Protein AF-A0A345ZT46-F1 (afdb_monomer_lite)

Foldseek 3Di:
DQDQWPWDWDPVADDDDPGQWTKIWTDDDPKIWIWIFGQCQKIFIDIPNRTDDIDDDGNGRVVSVVVSSVVVSVVVVVPD

Secondary structure (DSSP, 8-state):
-PPPP--EE-TTS--STT---EEEEEEETTEEEEEEE-TTS-EEEEETTEEEEEE-S-SSHHHHHHHHHHHHHHHHHT--

Organism: NCBI:txid331696

Sequence (80 aa):
MTKKLDWTPDTSLPTGKGATVQRFTATDGKNKLEIDTAPWGEGDLTINGAKRAHVENEKTAQRAFRDLDALAERFEQEGE

pLDDT: mean 85.44, std 13.44, range [41.09, 96.19]

Radius of gyration: 12.26 Å; chains: 1; bounding box: 32×33×30 Å

Structure (mmCIF, N/CA/C/O backbone):
data_AF-A0A345ZT46-F1
#
_entry.id   AF-A0A345ZT46-F1
#
loop_
_atom_site.group_PDB
_atom_site.id
_atom_site.type_symbol
_atom_site.label_atom_id
_atom_site.label_alt_id
_atom_site.label_comp_id
_atom_site.label_asym_id
_atom_site.label_entity_id
_atom_site.label_seq_id
_atom_site.pdbx_PDB_ins_code
_atom_site.Cartn_x
_atom_site.Cartn_y
_atom_site.Cartn_z
_atom_site.occupancy
_atom_site.B_iso_or_equiv
_atom_site.auth_seq_id
_atom_site.auth_comp_id
_atom_site.auth_asym_id
_atom_site.auth_atom_id
_atom_site.pdbx_PDB_model_num
ATOM 1 N N . MET A 1 1 ? -3.264 20.763 6.378 1.00 45.12 1 MET A N 1
ATOM 2 C CA . MET A 1 1 ? -1.954 20.108 6.567 1.00 45.12 1 MET A CA 1
ATOM 3 C C . MET A 1 1 ? -2.177 18.646 6.265 1.00 45.12 1 MET A C 1
ATOM 5 O O . MET A 1 1 ? -2.975 18.042 6.964 1.00 45.12 1 MET A O 1
ATOM 9 N N . THR A 1 2 ? -1.575 18.119 5.202 1.00 56.25 2 THR A N 1
ATOM 10 C CA . THR A 1 2 ? -1.630 16.686 4.905 1.00 56.25 2 THR A CA 1
ATOM 11 C C . THR A 1 2 ? -0.860 15.955 5.999 1.00 56.25 2 THR A C 1
ATOM 13 O O . THR A 1 2 ? 0.287 16.317 6.284 1.00 56.25 2 THR A O 1
ATOM 16 N N . LYS A 1 3 ? -1.520 15.042 6.710 1.00 66.44 3 LYS A N 1
ATOM 17 C CA . LYS A 1 3 ? -0.881 14.273 7.771 1.00 66.44 3 LYS A CA 1
ATOM 18 C C . LYS A 1 3 ? -0.081 13.173 7.095 1.00 66.44 3 LYS A C 1
ATOM 20 O O . LYS A 1 3 ? -0.645 12.328 6.423 1.00 66.44 3 LYS A O 1
ATOM 25 N N . LYS A 1 4 ? 1.237 13.210 7.266 1.00 78.81 4 LYS A N 1
ATOM 26 C CA . LYS A 1 4 ? 2.098 12.200 6.669 1.00 78.81 4 LYS A CA 1
ATOM 27 C C . LYS A 1 4 ? 1.909 10.881 7.414 1.00 78.81 4 LYS A C 1
ATOM 29 O O . LYS A 1 4 ? 2.101 10.842 8.629 1.00 78.81 4 LYS A O 1
ATOM 34 N N . LEU A 1 5 ? 1.549 9.830 6.688 1.00 88.06 5 LEU A N 1
ATOM 35 C CA . LEU A 1 5 ? 1.432 8.482 7.230 1.00 88.06 5 LEU A CA 1
ATOM 36 C C . LEU A 1 5 ? 2.823 7.884 7.480 1.00 88.06 5 LEU A C 1
ATOM 38 O O . LEU A 1 5 ? 3.702 7.901 6.613 1.00 88.06 5 LEU A O 1
ATOM 42 N N . ASP A 1 6 ? 3.024 7.335 8.677 1.00 91.31 6 ASP A N 1
ATOM 43 C CA . ASP A 1 6 ? 4.251 6.628 9.049 1.00 91.31 6 ASP A CA 1
ATOM 44 C C . ASP A 1 6 ? 4.215 5.188 8.517 1.00 91.31 6 ASP A C 1
ATOM 46 O O . ASP A 1 6 ? 3.877 4.229 9.217 1.00 91.31 6 ASP A O 1
ATOM 50 N N . TRP A 1 7 ? 4.546 5.038 7.235 1.00 94.38 7 TRP A N 1
ATOM 51 C CA . TRP A 1 7 ? 4.618 3.740 6.571 1.00 94.38 7 TRP A CA 1
ATOM 52 C C . TRP A 1 7 ? 5.813 2.913 7.041 1.00 94.38 7 TRP A C 1
ATOM 54 O O . TRP A 1 7 ? 6.966 3.340 6.965 1.00 94.38 7 TRP A O 1
ATOM 64 N N . THR A 1 8 ? 5.537 1.676 7.444 1.00 94.44 8 THR A N 1
ATOM 65 C CA . THR A 1 8 ? 6.547 0.673 7.789 1.00 94.44 8 THR A CA 1
ATOM 66 C C . THR A 1 8 ? 6.567 -0.416 6.714 1.00 94.44 8 THR A C 1
ATOM 68 O O . THR A 1 8 ? 5.509 -0.976 6.422 1.00 94.44 8 THR A O 1
ATOM 71 N N . PRO A 1 9 ? 7.723 -0.733 6.101 1.00 91.81 9 PRO A N 1
ATOM 72 C CA . PRO A 1 9 ? 7.819 -1.850 5.167 1.00 91.81 9 PRO A CA 1
ATOM 73 C C . PRO A 1 9 ? 7.662 -3.182 5.906 1.00 91.81 9 PRO A C 1
ATOM 75 O O . PRO A 1 9 ? 8.269 -3.391 6.958 1.00 91.81 9 PRO A O 1
ATOM 78 N N . ASP A 1 10 ? 6.889 -4.100 5.333 1.00 88.44 10 ASP A N 1
ATOM 79 C CA . ASP A 1 10 ? 6.765 -5.457 5.856 1.00 88.44 10 ASP A CA 1
ATOM 80 C C . ASP A 1 10 ? 8.011 -6.270 5.480 1.00 88.44 10 ASP A C 1
ATOM 82 O O . ASP A 1 10 ? 8.216 -6.655 4.327 1.00 88.44 10 ASP A O 1
ATOM 86 N N . THR A 1 11 ? 8.873 -6.508 6.466 1.00 83.62 11 THR A N 1
ATOM 87 C CA . THR A 1 11 ? 10.128 -7.251 6.294 1.00 83.62 11 THR A CA 1
ATOM 88 C C . THR A 1 11 ? 9.939 -8.766 6.315 1.00 83.62 11 THR A C 1
ATOM 90 O O . THR A 1 11 ? 10.902 -9.494 6.069 1.00 83.62 11 THR A O 1
ATOM 93 N N . SER A 1 12 ? 8.726 -9.254 6.600 1.00 81.12 12 SER A N 1
ATOM 94 C CA . SER A 1 12 ? 8.407 -10.683 6.533 1.00 81.12 12 SER A CA 1
ATOM 95 C C . SER A 1 12 ? 8.198 -11.166 5.096 1.00 81.12 12 SER A C 1
ATOM 97 O O . SER A 1 12 ? 8.351 -12.358 4.816 1.00 81.12 12 SER A O 1
ATOM 99 N N . LEU A 1 13 ? 7.899 -10.247 4.173 1.00 75.50 13 LEU A N 1
ATOM 100 C CA . LEU A 1 13 ? 7.780 -10.550 2.756 1.00 75.50 13 LEU A CA 1
ATOM 101 C C . LEU A 1 13 ? 9.150 -10.528 2.066 1.00 75.50 13 LEU A C 1
ATOM 103 O O . LEU A 1 13 ? 10.012 -9.707 2.397 1.00 75.50 13 LEU A O 1
ATOM 107 N N . PRO A 1 14 ? 9.374 -11.412 1.075 1.00 69.88 14 PRO A N 1
ATOM 108 C CA . PRO A 1 14 ? 10.594 -11.376 0.288 1.00 69.88 14 PRO A CA 1
ATOM 109 C C . PRO A 1 14 ? 10.715 -10.018 -0.409 1.00 69.88 14 PRO A C 1
ATOM 111 O O . PRO A 1 14 ? 9.795 -9.567 -1.084 1.00 69.88 14 PRO A O 1
ATOM 114 N N . THR A 1 15 ? 11.875 -9.382 -0.272 1.00 62.00 15 THR A N 1
ATOM 115 C CA . THR A 1 15 ? 12.241 -8.158 -0.993 1.00 62.00 15 THR A CA 1
ATOM 116 C C . THR A 1 15 ? 13.409 -8.466 -1.937 1.00 62.00 15 THR A C 1
ATOM 118 O O . THR A 1 15 ? 14.283 -9.270 -1.615 1.00 62.00 15 THR A O 1
ATOM 121 N N . GLY A 1 16 ? 13.431 -7.871 -3.136 1.00 58.53 16 GLY A N 1
ATOM 122 C CA . GLY A 1 16 ? 14.515 -8.056 -4.116 1.00 58.53 16 GLY A CA 1
ATOM 123 C C . GLY A 1 16 ? 14.166 -8.925 -5.335 1.00 58.53 16 GLY A C 1
ATOM 124 O O . GLY A 1 16 ? 13.007 -9.080 -5.706 1.00 58.53 16 GLY A O 1
ATOM 125 N N . LYS A 1 17 ? 15.188 -9.444 -6.033 1.00 47.59 17 LYS A N 1
ATOM 126 C CA . LYS A 1 17 ? 15.039 -10.130 -7.332 1.00 47.59 17 LYS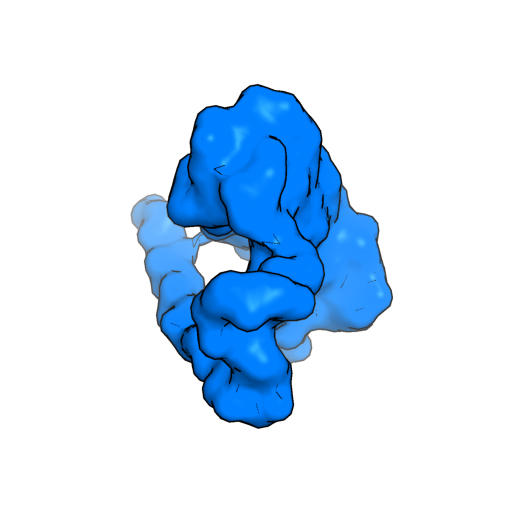 A CA 1
ATOM 127 C C . LYS A 1 17 ? 14.190 -11.404 -7.189 1.00 47.59 17 LYS A C 1
ATOM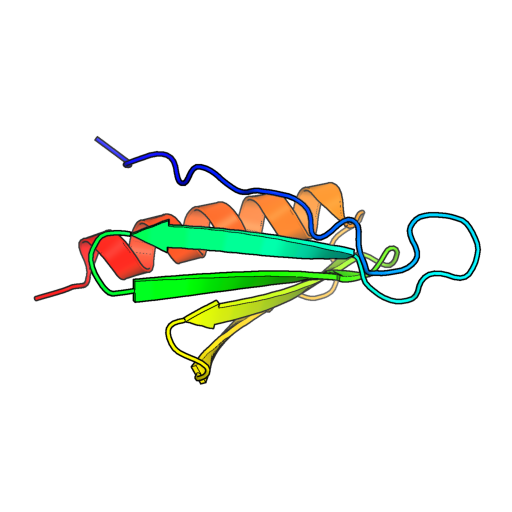 129 O O . LYS A 1 17 ? 14.647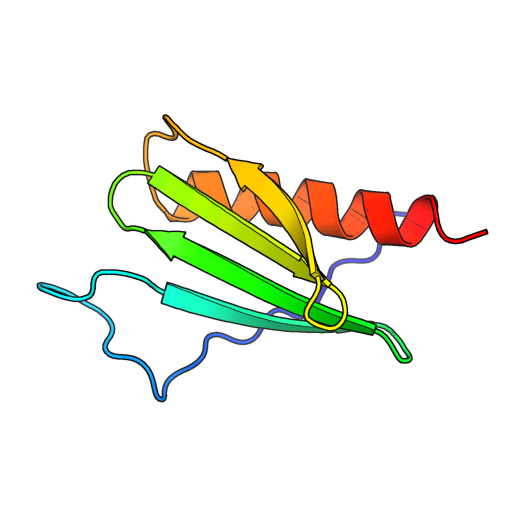 -12.377 -6.602 1.00 47.59 17 LYS A O 1
ATOM 134 N N . GLY A 1 18 ? 12.983 -11.392 -7.760 1.00 58.00 18 GLY A N 1
ATOM 135 C CA . GLY A 1 18 ? 12.004 -12.487 -7.673 1.00 58.00 18 GLY A CA 1
ATOM 136 C C . GLY A 1 18 ? 10.840 -12.223 -6.710 1.00 58.00 18 GLY A C 1
ATOM 137 O O . GLY A 1 18 ? 9.876 -12.983 -6.727 1.00 58.00 18 GLY A O 1
ATOM 138 N N . ALA A 1 19 ? 10.889 -11.145 -5.918 1.00 63.25 19 ALA A N 1
ATOM 139 C CA . ALA A 1 19 ? 9.737 -10.662 -5.165 1.00 63.25 19 ALA A CA 1
ATOM 140 C C . ALA A 1 19 ? 8.699 -10.058 -6.119 1.00 63.25 19 ALA A C 1
ATOM 142 O O . ALA A 1 19 ? 9.036 -9.241 -6.978 1.00 63.25 19 ALA A O 1
ATOM 143 N N . THR A 1 20 ? 7.441 -10.461 -5.969 1.00 76.75 20 THR A N 1
ATOM 144 C CA . THR A 1 20 ? 6.341 -9.980 -6.813 1.00 76.75 20 THR A CA 1
ATOM 145 C C . THR A 1 20 ? 5.679 -8.728 -6.249 1.00 76.75 20 THR A C 1
ATOM 147 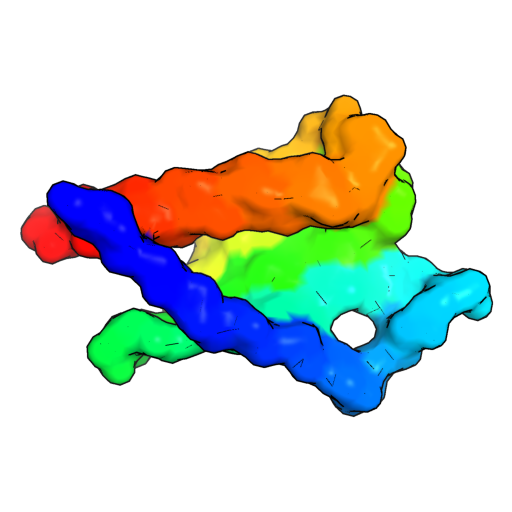O O . THR A 1 20 ? 5.118 -7.957 -7.018 1.00 76.75 20 THR A O 1
ATOM 150 N N . VAL A 1 21 ? 5.756 -8.505 -4.931 1.00 85.19 21 VAL A N 1
ATOM 151 C CA . VAL A 1 21 ? 5.114 -7.380 -4.235 1.00 85.19 21 VAL A CA 1
ATOM 152 C C . VAL A 1 21 ? 5.946 -6.970 -3.015 1.00 85.19 21 VAL A C 1
ATOM 154 O O . VAL A 1 21 ? 6.464 -7.827 -2.302 1.00 85.19 21 VAL A O 1
ATOM 157 N N . GLN A 1 22 ? 6.046 -5.667 -2.761 1.00 91.19 22 GLN A N 1
ATOM 158 C CA . GLN A 1 22 ? 6.491 -5.079 -1.501 1.00 91.19 22 GLN A CA 1
ATOM 159 C C . GLN A 1 22 ? 5.291 -4.461 -0.781 1.00 91.19 22 GLN A C 1
ATOM 161 O O . GLN A 1 22 ? 4.613 -3.599 -1.346 1.00 91.19 22 GLN A O 1
ATOM 166 N N . ARG A 1 23 ? 5.071 -4.877 0.469 1.00 93.69 23 ARG A N 1
ATOM 167 C CA . ARG A 1 23 ? 4.015 -4.353 1.337 1.00 93.69 23 ARG A CA 1
ATOM 168 C C . ARG A 1 23 ? 4.543 -3.290 2.286 1.00 93.69 23 ARG A C 1
ATOM 170 O O . ARG A 1 23 ? 5.632 -3.421 2.847 1.00 93.69 23 ARG A O 1
ATOM 177 N N . PHE A 1 24 ? 3.724 -2.278 2.509 1.00 94.88 24 PHE A N 1
ATOM 178 C CA . PHE A 1 24 ? 3.898 -1.248 3.516 1.00 94.88 24 PHE A CA 1
ATOM 179 C C . PHE A 1 24 ? 2.623 -1.155 4.341 1.00 94.88 24 PHE A C 1
ATOM 181 O O . PHE A 1 24 ? 1.527 -1.166 3.789 1.00 94.88 24 PHE A O 1
ATOM 188 N N . THR A 1 25 ? 2.757 -1.031 5.654 1.00 94.81 25 THR A N 1
ATOM 189 C CA . THR A 1 25 ? 1.622 -0.871 6.567 1.00 94.81 25 THR A CA 1
ATOM 190 C C . THR A 1 25 ? 1.745 0.434 7.335 1.00 94.81 25 THR A C 1
ATOM 192 O O . THR A 1 25 ? 2.841 0.783 7.775 1.00 94.81 25 THR A O 1
ATOM 195 N N . ALA A 1 26 ? 0.628 1.118 7.540 1.00 94.31 26 ALA A N 1
ATOM 196 C CA . ALA A 1 26 ? 0.518 2.279 8.413 1.00 94.31 26 ALA A CA 1
ATOM 197 C C . ALA A 1 26 ? -0.753 2.172 9.263 1.00 94.31 26 ALA A C 1
ATOM 199 O O . ALA A 1 26 ? -1.677 1.410 8.963 1.00 94.31 26 ALA A O 1
ATOM 200 N N . THR A 1 27 ? -0.805 2.944 10.342 1.00 91.25 27 THR A N 1
ATOM 201 C CA . THR A 1 27 ? -1.992 3.047 11.192 1.00 91.25 27 THR A CA 1
ATOM 202 C C . THR A 1 27 ? -2.343 4.505 11.410 1.00 91.25 27 THR A C 1
ATOM 204 O O . THR A 1 27 ? -1.497 5.262 11.885 1.00 91.25 27 THR A O 1
ATOM 207 N N . ASP A 1 28 ? -3.597 4.865 11.150 1.00 87.00 28 ASP A N 1
ATOM 208 C CA . ASP A 1 28 ? -4.152 6.164 11.523 1.00 87.00 28 ASP A CA 1
ATOM 209 C C . ASP A 1 28 ? -5.355 5.987 12.450 1.00 87.00 28 ASP A C 1
ATOM 211 O O . ASP A 1 28 ? -6.421 5.507 12.060 1.00 87.00 28 ASP A O 1
ATOM 215 N N . GLY A 1 29 ? -5.169 6.322 13.727 1.00 86.56 29 GLY A N 1
ATOM 216 C CA . GLY A 1 29 ? -6.180 6.112 14.758 1.00 86.56 29 GLY A CA 1
ATOM 217 C C . GLY A 1 29 ? -6.600 4.641 14.853 1.00 86.56 29 GLY A C 1
ATOM 218 O O . GLY A 1 29 ? -5.869 3.809 15.388 1.00 86.56 29 GLY A O 1
ATOM 219 N N . LYS A 1 30 ? -7.804 4.328 14.360 1.00 86.88 30 LYS A N 1
ATOM 220 C CA . LYS A 1 30 ? -8.353 2.957 14.302 1.00 86.88 30 LYS A CA 1
ATOM 221 C C . LYS A 1 30 ? -8.214 2.309 12.924 1.00 86.88 30 LYS A C 1
ATOM 223 O O . LYS A 1 30 ? -8.493 1.118 12.793 1.00 86.88 30 LYS A O 1
ATOM 228 N N . ASN A 1 31 ? -7.815 3.080 11.919 1.00 89.94 31 ASN A N 1
ATOM 229 C CA . ASN A 1 31 ? -7.673 2.612 10.557 1.00 89.94 31 ASN A CA 1
ATOM 230 C C . ASN A 1 31 ? -6.334 1.901 10.382 1.00 89.94 31 ASN A C 1
ATOM 232 O O . ASN A 1 31 ? -5.281 2.418 10.760 1.00 89.94 31 ASN A O 1
ATOM 236 N N . LYS A 1 32 ? -6.380 0.713 9.785 1.00 92.81 32 LYS A N 1
ATOM 237 C CA . LYS A 1 32 ? -5.200 -0.006 9.302 1.00 92.81 32 LYS A CA 1
ATOM 238 C C . LYS A 1 32 ? -5.088 0.216 7.808 1.00 92.81 32 LYS A C 1
ATOM 240 O O . LYS A 1 32 ? -6.040 -0.082 7.087 1.00 92.81 32 LYS A O 1
ATOM 245 N N . LEU A 1 33 ? -3.954 0.730 7.363 1.00 94.88 33 LEU A N 1
ATOM 246 C CA . LEU A 1 33 ? -3.685 1.002 5.963 1.00 94.88 33 LEU A CA 1
ATOM 247 C C . LEU A 1 33 ? -2.583 0.069 5.471 1.00 94.88 33 LEU A C 1
ATOM 249 O O . LEU A 1 33 ? -1.602 -0.175 6.176 1.00 94.88 33 LEU A O 1
ATOM 253 N N . GLU A 1 34 ? -2.749 -0.437 4.259 1.00 95.69 34 GLU A N 1
ATOM 254 C CA . GLU A 1 34 ? -1.784 -1.289 3.573 1.00 95.69 34 GLU A CA 1
ATOM 255 C C . GLU A 1 34 ? -1.593 -0.772 2.148 1.00 95.69 34 GLU A C 1
ATOM 257 O O . GLU A 1 34 ? -2.570 -0.547 1.432 1.00 95.69 34 GLU A O 1
ATOM 262 N N . ILE A 1 35 ? -0.338 -0.596 1.742 1.00 96.19 35 ILE A N 1
ATOM 263 C CA . ILE A 1 35 ? 0.055 -0.360 0.357 1.00 96.19 35 ILE A CA 1
ATOM 264 C C . ILE A 1 35 ? 0.864 -1.560 -0.113 1.00 96.19 35 ILE A C 1
ATOM 266 O O . ILE A 1 35 ? 1.923 -1.861 0.436 1.00 96.19 35 ILE A O 1
ATOM 270 N N . ASP A 1 36 ? 0.381 -2.211 -1.158 1.00 94.31 36 ASP A N 1
ATOM 271 C CA . ASP A 1 36 ? 1.098 -3.256 -1.875 1.00 94.31 36 ASP A CA 1
ATOM 272 C C . ASP A 1 36 ? 1.608 -2.672 -3.191 1.00 94.31 36 ASP A C 1
ATOM 274 O O . ASP A 1 36 ? 0.832 -2.107 -3.954 1.00 94.31 36 ASP A O 1
ATOM 278 N N . THR A 1 37 ? 2.906 -2.788 -3.473 1.00 93.75 37 THR A N 1
ATOM 279 C CA . THR A 1 37 ? 3.496 -2.310 -4.735 1.00 93.75 37 THR A CA 1
ATOM 280 C C . THR A 1 37 ? 4.277 -3.396 -5.438 1.00 93.75 37 THR A C 1
ATOM 282 O O . THR A 1 37 ? 5.060 -4.117 -4.825 1.00 93.75 37 THR A O 1
ATOM 285 N N . ALA A 1 38 ? 4.102 -3.487 -6.746 1.00 90.44 38 ALA A N 1
ATOM 286 C CA . ALA A 1 38 ? 4.832 -4.402 -7.595 1.00 90.44 38 ALA A CA 1
ATOM 287 C C . ALA A 1 38 ? 6.005 -3.693 -8.294 1.00 90.44 38 ALA A C 1
ATOM 289 O O . ALA A 1 38 ? 5.910 -2.508 -8.638 1.00 90.44 38 ALA A O 1
ATOM 290 N N . PRO A 1 39 ? 7.118 -4.400 -8.572 1.00 88.19 39 PRO A N 1
ATOM 291 C CA . PRO A 1 39 ? 8.291 -3.805 -9.213 1.00 88.19 39 PRO A CA 1
ATOM 292 C C . PRO A 1 39 ? 8.015 -3.260 -10.624 1.00 88.19 39 PRO A C 1
ATOM 294 O O . PRO A 1 39 ? 8.749 -2.382 -11.075 1.00 88.19 39 PRO A O 1
ATOM 297 N N . TRP A 1 40 ? 6.956 -3.726 -11.298 1.00 88.19 40 TRP A N 1
ATOM 298 C CA . TRP A 1 40 ? 6.513 -3.242 -12.613 1.00 88.19 40 TRP A CA 1
ATOM 299 C C . TRP A 1 40 ? 5.601 -2.003 -12.562 1.00 88.19 40 TRP A C 1
ATOM 301 O O . TRP A 1 40 ? 5.095 -1.597 -13.601 1.00 88.19 40 TRP A O 1
ATOM 311 N N . GLY A 1 41 ? 5.428 -1.376 -11.390 1.00 89.38 41 GLY A N 1
ATOM 312 C CA . GLY A 1 41 ? 4.704 -0.105 -11.261 1.00 89.38 41 GLY A CA 1
ATOM 313 C C . GLY A 1 41 ? 3.187 -0.240 -11.155 1.00 89.38 41 GLY A C 1
ATOM 314 O O . GLY A 1 41 ? 2.444 0.655 -11.542 1.00 89.38 41 GLY A O 1
ATOM 315 N N . GLU A 1 42 ? 2.731 -1.350 -10.598 1.00 93.38 42 GLU A N 1
ATOM 316 C CA . GLU A 1 42 ? 1.361 -1.492 -10.114 1.00 93.38 42 GLU A CA 1
ATOM 317 C C . GLU A 1 42 ? 1.338 -1.395 -8.592 1.00 93.38 42 GLU A C 1
ATOM 319 O O . GLU A 1 42 ? 2.346 -1.651 -7.921 1.00 93.38 42 GLU A O 1
ATOM 324 N N . GLY A 1 43 ? 0.182 -1.059 -8.037 1.00 94.44 43 GLY A N 1
ATOM 325 C CA . GLY A 1 43 ? -0.032 -1.175 -6.609 1.00 94.44 43 GLY A CA 1
ATOM 326 C C . GLY A 1 43 ? -1.478 -1.000 -6.181 1.00 94.44 43 GLY A C 1
ATOM 327 O O . GLY A 1 43 ? -2.330 -0.530 -6.931 1.00 94.44 43 GLY A O 1
ATOM 328 N N . ASP A 1 44 ? -1.736 -1.372 -4.938 1.00 96.19 44 ASP A N 1
ATOM 329 C CA . ASP A 1 44 ? -3.047 -1.336 -4.312 1.00 96.19 44 ASP A CA 1
ATOM 330 C C . ASP A 1 44 ? -2.975 -0.646 -2.954 1.00 96.19 44 ASP A C 1
ATOM 332 O O . ASP A 1 44 ? -2.057 -0.893 -2.174 1.00 96.19 44 ASP A O 1
ATOM 336 N N . LEU A 1 45 ? -3.982 0.175 -2.654 1.00 95.69 45 LEU A N 1
ATOM 337 C CA . LEU A 1 45 ? -4.223 0.718 -1.321 1.00 95.69 45 LEU A CA 1
ATOM 338 C C . LEU A 1 45 ? -5.422 0.006 -0.707 1.00 95.69 45 LEU A C 1
ATOM 340 O O . LEU A 1 45 ? -6.524 0.012 -1.266 1.00 95.69 45 LEU A O 1
ATOM 344 N N . THR A 1 46 ? -5.225 -0.532 0.487 1.00 95.56 46 THR A N 1
ATOM 345 C CA . THR A 1 46 ? -6.250 -1.182 1.298 1.00 95.56 46 THR A CA 1
ATOM 346 C C . THR A 1 46 ? -6.394 -0.440 2.621 1.00 95.56 46 THR A C 1
ATOM 348 O O . THR A 1 46 ? -5.404 -0.123 3.272 1.00 95.56 46 THR A O 1
ATOM 351 N N . ILE A 1 47 ? -7.632 -0.163 3.035 1.00 93.31 47 ILE A N 1
ATOM 352 C CA . ILE A 1 47 ? -7.946 0.449 4.333 1.00 93.31 47 ILE A CA 1
ATOM 353 C C . ILE A 1 47 ? -8.940 -0.452 5.059 1.00 93.31 47 ILE A C 1
ATOM 355 O O . ILE A 1 47 ? -10.016 -0.748 4.535 1.00 93.31 47 ILE A O 1
ATOM 359 N N . ASN A 1 48 ? -8.590 -0.889 6.268 1.00 92.88 48 ASN A N 1
ATOM 360 C CA . ASN A 1 48 ? -9.371 -1.815 7.093 1.00 92.88 48 ASN A CA 1
ATOM 361 C C . ASN A 1 48 ? -9.744 -3.114 6.355 1.00 92.88 48 ASN A C 1
ATOM 363 O O . ASN A 1 48 ? -10.850 -3.627 6.506 1.00 92.88 48 ASN A O 1
ATOM 367 N N . GLY A 1 49 ? -8.828 -3.628 5.530 1.00 91.75 49 GLY A N 1
ATOM 368 C CA . GLY A 1 49 ? -9.034 -4.841 4.733 1.00 91.75 49 GLY A CA 1
ATOM 369 C C . GLY A 1 49 ? -9.881 -4.654 3.467 1.00 91.75 49 GLY A C 1
ATOM 370 O O . GLY A 1 49 ? -10.077 -5.616 2.729 1.00 91.75 49 GLY A O 1
ATOM 371 N N . ALA A 1 50 ? -10.364 -3.441 3.177 1.00 93.19 50 ALA A N 1
ATOM 372 C CA . ALA A 1 50 ? -11.069 -3.127 1.936 1.00 93.19 50 ALA A CA 1
ATOM 373 C C . ALA A 1 50 ? -10.149 -2.379 0.962 1.00 93.19 50 ALA A C 1
ATOM 375 O O . ALA A 1 50 ? -9.619 -1.321 1.306 1.00 93.19 50 ALA A O 1
ATOM 376 N N . LYS A 1 51 ? -9.989 -2.895 -0.264 1.00 93.75 51 LYS A N 1
ATOM 377 C CA . LYS A 1 51 ? -9.277 -2.186 -1.338 1.00 93.75 51 LYS A CA 1
ATOM 378 C C . LYS A 1 51 ? -10.003 -0.868 -1.63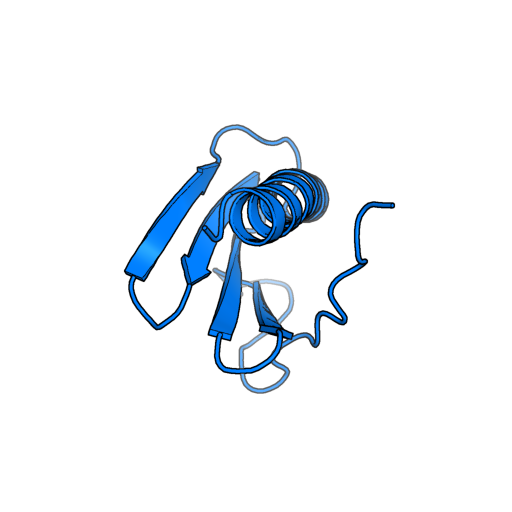6 1.00 93.75 51 LYS A C 1
ATOM 380 O O . LYS A 1 51 ? -11.201 -0.869 -1.916 1.00 93.75 51 LYS A O 1
ATOM 385 N N . ARG A 1 52 ? -9.284 0.252 -1.547 1.00 94.12 52 ARG A N 1
ATOM 386 C CA . ARG A 1 52 ? -9.799 1.614 -1.774 1.00 94.12 52 ARG A CA 1
ATOM 387 C C . ARG A 1 52 ? -9.287 2.235 -3.059 1.00 94.12 52 ARG A C 1
ATOM 389 O O . ARG A 1 52 ? -10.015 3.005 -3.675 1.00 94.12 52 ARG A O 1
ATOM 396 N N . ALA A 1 53 ? -8.071 1.892 -3.469 1.00 95.25 53 ALA A N 1
ATOM 397 C CA . ALA A 1 53 ? -7.510 2.364 -4.723 1.00 95.25 53 ALA A CA 1
ATOM 398 C C . ALA A 1 53 ? -6.602 1.315 -5.359 1.00 95.25 53 ALA A C 1
ATOM 400 O O . ALA A 1 53 ? -6.066 0.437 -4.681 1.00 95.25 53 ALA A O 1
ATOM 401 N N . HIS A 1 54 ? -6.444 1.451 -6.669 1.00 95.44 54 HIS A N 1
ATOM 402 C CA . HIS A 1 54 ? -5.517 0.700 -7.495 1.00 95.44 54 HIS A CA 1
ATOM 403 C C . HIS A 1 54 ? -4.807 1.690 -8.417 1.00 95.44 54 HIS A C 1
ATOM 405 O O . HIS A 1 54 ? -5.451 2.602 -8.944 1.00 95.44 54 HIS A O 1
ATOM 411 N N . VAL A 1 55 ? -3.503 1.515 -8.597 1.00 93.75 55 VAL A N 1
ATOM 412 C CA . VAL A 1 55 ? -2.712 2.230 -9.599 1.00 93.75 55 VAL A CA 1
ATOM 413 C C . VAL A 1 55 ? -2.018 1.218 -10.497 1.00 93.75 55 VAL A C 1
ATOM 415 O O . VAL A 1 55 ? -1.527 0.185 -10.040 1.00 93.75 55 VAL A O 1
ATOM 418 N N . GLU A 1 56 ? -1.958 1.545 -11.777 1.00 91.50 56 GLU A N 1
ATOM 419 C CA . GLU A 1 56 ? -1.311 0.754 -12.817 1.00 91.50 56 GLU A CA 1
ATOM 420 C C . GLU A 1 56 ? -0.544 1.679 -13.765 1.00 91.50 56 GLU A C 1
ATOM 422 O O . GLU A 1 56 ? -0.793 2.885 -13.809 1.00 91.50 56 GLU A O 1
ATOM 427 N N . ASN A 1 57 ? 0.361 1.104 -14.560 1.00 86.62 57 ASN A N 1
ATOM 428 C CA . ASN A 1 57 ? 1.175 1.805 -15.563 1.00 86.62 57 ASN A CA 1
ATOM 429 C C . ASN A 1 57 ? 2.191 2.817 -15.006 1.00 86.62 57 ASN A C 1
ATOM 431 O O . ASN A 1 57 ? 2.723 3.637 -15.764 1.00 86.62 57 ASN A O 1
ATOM 435 N N . GLU A 1 58 ? 2.526 2.751 -13.716 1.00 91.81 58 GLU A N 1
ATOM 436 C CA . GLU A 1 58 ? 3.617 3.562 -13.196 1.00 91.81 58 GLU A CA 1
ATOM 437 C C . GLU A 1 58 ? 4.976 3.041 -13.662 1.00 91.81 58 GLU A C 1
ATOM 439 O O . GLU A 1 58 ? 5.186 1.865 -13.943 1.00 91.81 58 GLU A O 1
ATOM 444 N N . LYS A 1 59 ? 5.963 3.936 -13.742 1.00 88.25 59 LYS A N 1
ATOM 445 C CA . LYS A 1 59 ? 7.301 3.544 -14.221 1.00 88.25 59 LYS A CA 1
ATOM 446 C C . LYS A 1 59 ? 8.075 2.690 -13.215 1.00 88.25 59 LYS A C 1
ATOM 448 O O . LYS A 1 59 ? 9.046 2.042 -13.590 1.00 88.25 59 LYS A O 1
ATOM 453 N N . THR A 1 60 ? 7.724 2.780 -11.931 1.00 89.25 60 THR A N 1
ATOM 454 C CA . THR A 1 60 ? 8.444 2.130 -10.824 1.00 89.25 60 THR A CA 1
ATOM 455 C C . THR A 1 60 ? 7.517 1.886 -9.634 1.00 89.25 60 THR A C 1
ATOM 457 O O . THR A 1 60 ? 6.600 2.676 -9.405 1.00 89.25 60 THR A O 1
ATOM 460 N N . ALA A 1 61 ? 7.835 0.887 -8.802 1.00 89.94 61 ALA A N 1
ATOM 461 C CA . ALA A 1 61 ? 7.162 0.654 -7.517 1.00 89.94 61 ALA A CA 1
ATOM 462 C C . ALA A 1 61 ? 7.161 1.892 -6.603 1.00 89.94 61 ALA A C 1
ATOM 464 O O . ALA A 1 61 ? 6.161 2.195 -5.965 1.00 89.94 61 ALA A O 1
ATOM 465 N N . GLN A 1 62 ? 8.259 2.661 -6.577 1.00 91.81 62 GLN A N 1
ATOM 466 C CA . GLN A 1 62 ? 8.338 3.889 -5.776 1.00 91.81 62 GLN A CA 1
ATOM 467 C C . GLN A 1 62 ? 7.308 4.930 -6.223 1.00 91.81 62 GLN A C 1
ATOM 469 O O . GLN A 1 62 ? 6.807 5.701 -5.406 1.00 91.81 62 GLN A O 1
ATOM 474 N N . ARG A 1 63 ? 7.027 5.001 -7.526 1.00 93.81 63 ARG A N 1
ATOM 475 C CA . ARG A 1 63 ? 6.057 5.955 -8.047 1.00 93.81 63 ARG A CA 1
ATOM 476 C C . ARG A 1 63 ? 4.629 5.508 -7.738 1.00 93.81 63 ARG A C 1
ATOM 478 O O . ARG A 1 63 ? 3.896 6.309 -7.175 1.00 93.81 63 ARG A O 1
ATOM 485 N N . ALA A 1 64 ? 4.325 4.224 -7.946 1.00 94.81 64 ALA A N 1
ATOM 486 C CA . ALA A 1 64 ? 3.071 3.619 -7.497 1.00 94.81 64 ALA A CA 1
ATOM 487 C C . ALA A 1 64 ? 2.828 3.859 -5.995 1.00 94.81 64 ALA A C 1
ATOM 489 O O . ALA A 1 64 ? 1.755 4.308 -5.607 1.00 94.81 64 ALA A O 1
ATOM 490 N N . PHE A 1 65 ? 3.852 3.664 -5.154 1.00 94.94 65 PHE A N 1
ATOM 491 C CA . PHE A 1 65 ? 3.774 3.938 -3.717 1.00 94.94 65 PHE A CA 1
ATOM 492 C C . PHE A 1 65 ? 3.398 5.393 -3.424 1.00 94.94 65 PHE A C 1
ATOM 494 O O . PHE A 1 65 ? 2.490 5.638 -2.643 1.00 94.94 65 PHE A O 1
ATOM 501 N N . ARG A 1 66 ? 4.079 6.366 -4.046 1.00 94.12 66 ARG A N 1
ATOM 502 C CA . ARG A 1 66 ? 3.817 7.797 -3.804 1.00 94.12 66 ARG A CA 1
ATOM 503 C C . ARG A 1 66 ? 2.410 8.213 -4.213 1.00 94.12 66 ARG A C 1
ATOM 505 O O . ARG A 1 66 ? 1.813 9.048 -3.541 1.00 94.12 66 ARG A O 1
ATOM 512 N N . ASP A 1 67 ? 1.900 7.654 -5.303 1.00 95.00 67 ASP A N 1
ATOM 513 C CA . ASP A 1 67 ? 0.560 7.984 -5.776 1.00 95.00 67 ASP A CA 1
ATOM 514 C C . ASP A 1 67 ? -0.508 7.372 -4.849 1.00 95.00 67 ASP A C 1
ATOM 516 O O . ASP A 1 67 ? -1.489 8.038 -4.520 1.00 95.00 67 ASP A O 1
ATOM 520 N N . LEU A 1 68 ? -0.280 6.157 -4.335 1.00 95.31 68 LEU A N 1
ATOM 521 C CA . LEU A 1 68 ? -1.139 5.525 -3.325 1.00 95.31 68 LEU A CA 1
ATOM 522 C C . LEU A 1 68 ? -1.051 6.203 -1.948 1.00 95.31 68 LEU A C 1
ATOM 524 O O . LEU A 1 68 ? -2.074 6.326 -1.282 1.00 95.31 68 LEU A O 1
ATOM 528 N N . ASP A 1 69 ? 0.128 6.675 -1.539 1.00 94.38 69 ASP A N 1
ATOM 529 C CA . ASP A 1 69 ? 0.341 7.459 -0.312 1.00 94.38 69 ASP A CA 1
ATOM 530 C C . ASP A 1 69 ? -0.500 8.743 -0.346 1.00 94.38 69 ASP A C 1
ATOM 532 O O . ASP A 1 69 ? -1.319 8.983 0.539 1.00 94.38 69 ASP A O 1
ATOM 536 N N . ALA A 1 70 ? -0.432 9.490 -1.452 1.00 93.06 70 ALA A N 1
ATOM 537 C CA . ALA A 1 70 ? -1.251 10.685 -1.648 1.00 93.06 70 ALA A CA 1
ATOM 538 C C . ALA A 1 70 ? -2.765 10.390 -1.667 1.00 93.06 70 ALA A C 1
ATOM 540 O O . ALA A 1 70 ? -3.571 11.248 -1.298 1.00 93.06 70 ALA A O 1
ATOM 541 N N . LEU A 1 71 ? -3.181 9.200 -2.117 1.00 92.56 71 LEU A N 1
ATOM 542 C CA . LEU A 1 71 ? -4.580 8.765 -2.050 1.00 92.56 71 LEU A CA 1
ATOM 543 C C . LEU A 1 71 ? -4.990 8.387 -0.622 1.00 92.56 71 LEU A C 1
ATOM 545 O O . LEU A 1 71 ? -6.082 8.757 -0.196 1.00 92.56 71 LEU A O 1
ATOM 549 N N . ALA A 1 72 ? -4.127 7.707 0.131 1.00 91.31 72 ALA A N 1
ATOM 550 C CA . ALA A 1 72 ? -4.367 7.375 1.532 1.00 91.31 72 ALA A CA 1
ATOM 551 C C . ALA A 1 72 ? -4.576 8.642 2.375 1.00 91.31 72 ALA A C 1
ATOM 553 O O . ALA A 1 72 ? -5.576 8.747 3.084 1.00 91.31 72 ALA A O 1
ATOM 554 N N . GLU A 1 73 ? -3.717 9.645 2.188 1.00 89.31 73 GLU A N 1
ATOM 555 C CA . GLU A 1 73 ? -3.823 10.961 2.830 1.00 89.31 73 GLU A CA 1
ATOM 556 C C . GLU A 1 73 ? -5.114 11.727 2.466 1.00 89.31 73 GLU A C 1
ATOM 558 O O . GLU A 1 73 ? -5.568 12.596 3.218 1.00 89.31 73 GLU A O 1
ATOM 563 N N . ARG A 1 74 ? -5.712 11.450 1.297 1.00 86.94 74 ARG A N 1
ATOM 564 C CA . ARG A 1 74 ? -7.012 12.017 0.893 1.00 86.94 74 ARG A CA 1
ATOM 565 C C . ARG A 1 74 ? -8.173 11.305 1.573 1.00 86.94 74 ARG A C 1
ATOM 567 O O . ARG A 1 74 ? -9.069 11.980 2.065 1.00 86.94 74 ARG A O 1
ATOM 574 N N . PHE A 1 75 ? -8.133 9.976 1.666 1.00 83.00 75 PHE A N 1
ATOM 575 C CA . PHE A 1 75 ? -9.166 9.213 2.372 1.00 83.00 75 PHE A CA 1
ATOM 576 C C . PHE A 1 75 ? -9.230 9.542 3.869 1.00 83.00 75 PHE A C 1
ATOM 578 O O . PHE A 1 75 ? -10.306 9.467 4.454 1.00 83.00 75 PHE A O 1
A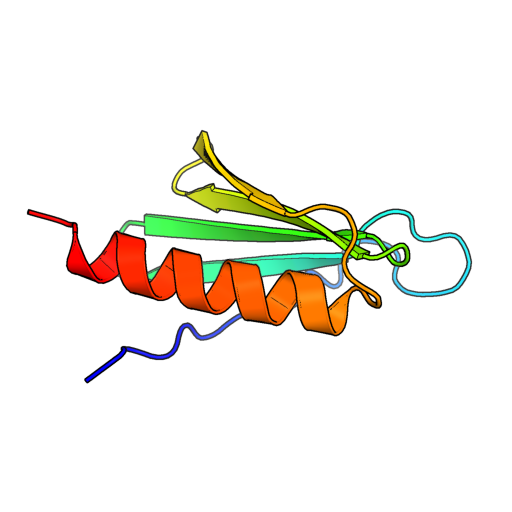TOM 585 N N . GLU A 1 76 ? -8.116 9.946 4.486 1.00 72.31 76 GLU A N 1
ATOM 586 C CA . GLU A 1 76 ? -8.123 10.487 5.853 1.00 72.31 76 GLU A CA 1
ATOM 587 C C . GLU A 1 76 ? -8.874 11.825 5.961 1.00 72.31 76 GLU A C 1
ATOM 589 O O . GLU A 1 76 ? -9.505 12.098 6.978 1.00 72.31 76 GLU A O 1
ATOM 594 N N . GLN A 1 77 ? -8.821 12.663 4.921 1.00 67.81 77 GLN A N 1
ATOM 595 C CA . GLN A 1 77 ? -9.482 13.975 4.896 1.00 67.81 77 GLN A CA 1
ATOM 596 C C . GLN A 1 77 ? -10.969 13.888 4.545 1.00 67.81 77 GLN A C 1
ATOM 598 O O . GLN A 1 77 ? -11.733 14.758 4.951 1.00 67.81 77 GLN A O 1
ATOM 603 N N . GLU A 1 78 ? -11.380 12.851 3.815 1.00 62.31 78 GLU A N 1
ATOM 604 C CA . GLU A 1 78 ? -12.786 12.574 3.487 1.00 62.31 78 GLU A CA 1
ATOM 605 C C . GLU A 1 78 ? -13.504 11.749 4.573 1.00 62.31 78 GLU A C 1
ATOM 607 O O . GLU A 1 78 ? -14.649 11.340 4.389 1.00 62.31 78 GLU A O 1
ATOM 612 N N . GLY A 1 79 ? -12.844 11.496 5.708 1.00 54.62 79 GLY A N 1
ATOM 613 C CA . GLY A 1 79 ? -13.428 10.844 6.875 1.00 54.62 79 GLY A CA 1
ATOM 614 C C . GLY A 1 79 ? -14.332 11.774 7.686 1.00 54.62 79 GLY A C 1
ATOM 615 O O . GLY A 1 79 ? -13.952 12.166 8.789 1.00 54.62 79 GLY A O 1
ATOM 616 N N . GLU A 1 80 ? -15.524 12.067 7.160 1.00 41.09 80 GLU A N 1
ATOM 617 C CA . GLU A 1 80 ? -16.693 12.560 7.912 1.00 41.09 80 GLU A CA 1
ATOM 618 C C . GLU A 1 80 ? -17.972 11.813 7.499 1.00 41.09 80 GLU A C 1
ATOM 620 O O . GLU A 1 80 ? -18.230 11.680 6.280 1.00 41.09 80 GLU A O 1
#